Protein AF-A0A3D0U0F4-F1 (afdb_monomer_lite)

Structure (mmCIF, N/CA/C/O backbone):
data_AF-A0A3D0U0F4-F1
#
_entry.id   AF-A0A3D0U0F4-F1
#
loop_
_atom_site.group_PDB
_atom_site.id
_atom_site.type_symbol
_atom_site.label_atom_id
_atom_site.label_alt_id
_atom_site.label_comp_id
_atom_site.label_asym_id
_atom_site.label_entity_id
_atom_site.label_seq_id
_atom_site.pdbx_PDB_ins_code
_atom_site.Cartn_x
_atom_site.Cartn_y
_atom_site.Cartn_z
_atom_site.occupancy
_atom_site.B_iso_or_equiv
_atom_site.auth_seq_id
_atom_site.auth_comp_id
_atom_site.auth_asym_id
_atom_site.auth_atom_id
_atom_site.pdbx_PDB_model_num
ATOM 1 N N . ASP A 1 1 ? 2.449 13.865 18.536 1.00 45.78 1 ASP A N 1
ATOM 2 C CA . ASP A 1 1 ? 2.762 13.194 17.267 1.00 45.78 1 ASP A CA 1
ATOM 3 C C . ASP A 1 1 ? 2.079 11.833 17.270 1.00 45.78 1 ASP A C 1
ATOM 5 O O . ASP A 1 1 ? 2.644 10.848 17.721 1.00 45.78 1 ASP A O 1
ATOM 9 N N . THR A 1 2 ? 0.795 11.806 16.925 1.00 40.06 2 THR A N 1
ATOM 10 C CA . THR A 1 2 ? -0.008 10.579 16.853 1.00 40.06 2 THR A CA 1
ATOM 11 C C . THR A 1 2 ? -0.044 10.159 15.394 1.00 40.06 2 THR A C 1
ATOM 13 O O . THR A 1 2 ? -0.954 10.530 14.654 1.00 40.06 2 THR A O 1
ATOM 16 N N . THR A 1 3 ? 0.991 9.447 14.948 1.00 55.44 3 THR A N 1
ATOM 17 C CA . THR A 1 3 ? 0.914 8.709 13.684 1.00 55.44 3 THR A CA 1
ATOM 18 C C . THR A 1 3 ? -0.137 7.620 13.899 1.00 55.44 3 THR A C 1
ATOM 20 O O . THR A 1 3 ? 0.185 6.589 14.477 1.00 55.44 3 THR A O 1
ATOM 23 N N . GLY A 1 4 ? -1.399 7.905 13.557 1.00 61.59 4 GLY A N 1
ATOM 24 C CA . GLY A 1 4 ? -2.526 7.005 13.807 1.00 61.59 4 GLY A CA 1
ATOM 25 C C . GLY A 1 4 ? -2.240 5.642 13.198 1.00 61.59 4 GLY A C 1
ATOM 26 O O . GLY A 1 4 ? -1.997 5.536 11.997 1.00 61.59 4 GLY A O 1
ATOM 27 N N . THR A 1 5 ? -2.191 4.617 14.038 1.00 71.25 5 THR A N 1
ATOM 28 C CA . THR A 1 5 ? -1.951 3.245 13.594 1.00 71.25 5 THR A CA 1
ATOM 29 C C . THR A 1 5 ? -3.268 2.661 13.099 1.00 71.25 5 THR A C 1
ATOM 31 O O . THR A 1 5 ? -4.322 2.931 13.673 1.00 71.25 5 THR A O 1
ATOM 34 N N . ALA A 1 6 ? -3.252 1.855 12.034 1.00 74.00 6 ALA A N 1
ATOM 35 C CA . ALA A 1 6 ? -4.491 1.279 11.502 1.00 74.00 6 ALA A CA 1
ATOM 36 C C . ALA A 1 6 ? -5.227 0.437 12.564 1.00 74.00 6 ALA A C 1
ATOM 38 O O . ALA A 1 6 ? -6.453 0.404 12.588 1.00 74.00 6 ALA A O 1
ATOM 39 N N . GLY A 1 7 ? -4.479 -0.173 13.492 1.00 67.50 7 GLY A N 1
ATOM 40 C CA . GLY A 1 7 ? -5.028 -0.942 14.611 1.00 67.50 7 GLY A CA 1
ATOM 41 C C . GLY A 1 7 ? -5.848 -0.130 15.623 1.00 67.50 7 GLY A C 1
ATOM 42 O O . GLY A 1 7 ? -6.631 -0.718 16.363 1.00 67.50 7 GLY A O 1
ATOM 43 N N . GLU A 1 8 ? -5.726 1.200 15.654 1.00 76.00 8 GLU A N 1
ATOM 44 C CA . GLU A 1 8 ? -6.506 2.065 16.555 1.00 76.00 8 GLU A CA 1
ATOM 45 C C . GLU A 1 8 ? -7.902 2.401 16.007 1.00 76.00 8 GLU A C 1
ATOM 47 O O . GLU A 1 8 ? -8.752 2.887 16.751 1.00 76.00 8 GLU A O 1
ATOM 52 N N . LEU A 1 9 ? -8.184 2.105 14.731 1.00 75.88 9 LEU A N 1
ATOM 53 C CA . LEU A 1 9 ? -9.481 2.387 14.102 1.00 75.88 9 LEU A CA 1
ATOM 54 C C . LEU A 1 9 ? -10.560 1.329 14.411 1.00 75.88 9 LEU A C 1
ATOM 56 O O . LEU A 1 9 ? -11.627 1.308 13.789 1.00 75.88 9 LEU A O 1
ATOM 60 N N . GLY A 1 10 ? -10.303 0.435 15.368 1.00 76.75 10 GLY A N 1
ATOM 61 C CA . GLY A 1 10 ? -11.213 -0.647 15.729 1.00 76.75 10 GLY A CA 1
ATOM 62 C C . GLY A 1 10 ? -11.398 -1.632 14.573 1.00 76.75 10 GLY A C 1
ATOM 63 O O . GLY A 1 10 ? -10.451 -2.290 14.161 1.00 76.75 10 GLY A O 1
ATOM 64 N N . ALA A 1 11 ? -12.625 -1.755 14.058 1.00 81.69 11 ALA A N 1
ATOM 65 C CA . ALA A 1 11 ? -12.945 -2.674 12.960 1.00 81.69 11 ALA A CA 1
ATOM 66 C C . ALA A 1 11 ? -12.589 -2.134 11.559 1.00 81.69 11 ALA A C 1
ATOM 68 O O . ALA A 1 11 ? -12.781 -2.843 10.572 1.00 81.69 11 ALA A O 1
ATOM 69 N N . ALA A 1 12 ? -12.131 -0.883 11.441 1.00 86.69 12 ALA A N 1
ATOM 70 C CA . ALA A 1 12 ? -11.813 -0.301 10.142 1.00 86.69 12 ALA A CA 1
ATOM 71 C C . ALA A 1 12 ? -10.414 -0.712 9.661 1.00 86.69 12 ALA A C 1
ATOM 73 O O . ALA A 1 12 ? -9.462 -0.775 10.434 1.00 86.69 12 ALA A O 1
ATOM 74 N N . VAL A 1 13 ? -10.293 -0.945 8.353 1.00 90.25 13 VAL A N 1
ATOM 75 C CA . VAL A 1 13 ? -9.027 -1.278 7.690 1.00 90.25 13 VAL A CA 1
ATOM 76 C C . VAL A 1 13 ? -8.542 -0.067 6.905 1.00 90.25 13 VAL A C 1
ATOM 78 O O . VAL A 1 13 ? -9.301 0.533 6.143 1.00 90.25 13 VAL A O 1
ATOM 81 N N . VAL A 1 14 ? -7.264 0.277 7.063 1.00 93.38 14 VAL A N 1
ATOM 82 C CA . VAL A 1 14 ? -6.610 1.285 6.223 1.00 93.38 14 VAL A CA 1
ATOM 83 C C . VAL A 1 14 ? -6.140 0.621 4.937 1.00 93.38 14 VAL A C 1
ATOM 85 O O . VAL A 1 14 ? -5.347 -0.320 4.974 1.00 93.38 14 VAL A O 1
ATOM 88 N N . ILE A 1 15 ? -6.608 1.137 3.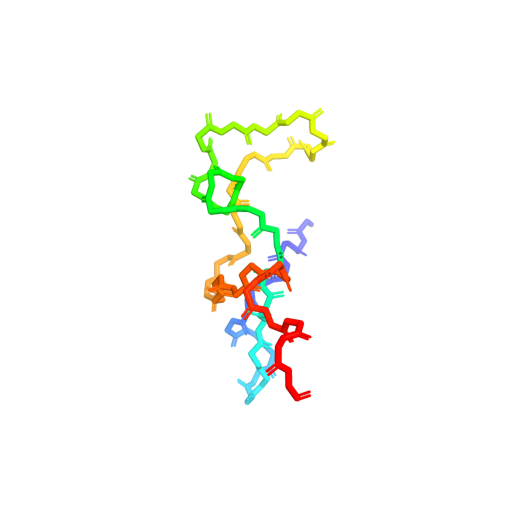803 1.00 94.69 15 ILE A N 1
ATOM 89 C CA . ILE A 1 15 ? -6.154 0.712 2.480 1.00 94.69 15 ILE A CA 1
ATOM 90 C C . ILE A 1 15 ? -5.165 1.733 1.931 1.00 94.69 15 ILE A C 1
ATOM 92 O O . ILE A 1 15 ? -5.486 2.913 1.792 1.00 94.69 15 ILE A O 1
ATOM 96 N N . ASP A 1 16 ? -3.971 1.263 1.586 1.00 94.69 16 ASP A N 1
ATOM 97 C CA . ASP A 1 16 ? -2.991 2.033 0.834 1.00 94.69 16 ASP A CA 1
ATOM 98 C C . ASP A 1 16 ? -3.145 1.727 -0.659 1.00 94.69 16 ASP A C 1
ATOM 100 O O . ASP A 1 16 ? -2.785 0.643 -1.125 1.00 94.69 16 ASP A O 1
ATOM 104 N N . ALA A 1 17 ? -3.692 2.685 -1.406 1.00 96.19 17 ALA A N 1
ATOM 105 C CA . ALA A 1 17 ? -3.955 2.540 -2.835 1.00 96.19 17 ALA A CA 1
ATOM 106 C C . ALA A 1 17 ? -2.731 2.823 -3.727 1.00 96.19 17 ALA A C 1
ATOM 108 O O . ALA A 1 17 ? -2.840 2.774 -4.955 1.00 96.19 17 ALA A O 1
ATOM 109 N N . ARG A 1 18 ? -1.576 3.172 -3.144 1.00 95.56 18 ARG A N 1
ATOM 110 C CA . ARG A 1 18 ? -0.362 3.547 -3.883 1.00 95.56 18 ARG A CA 1
ATOM 111 C C . ARG A 1 18 ? 0.336 2.314 -4.476 1.00 95.56 18 ARG A C 1
ATOM 11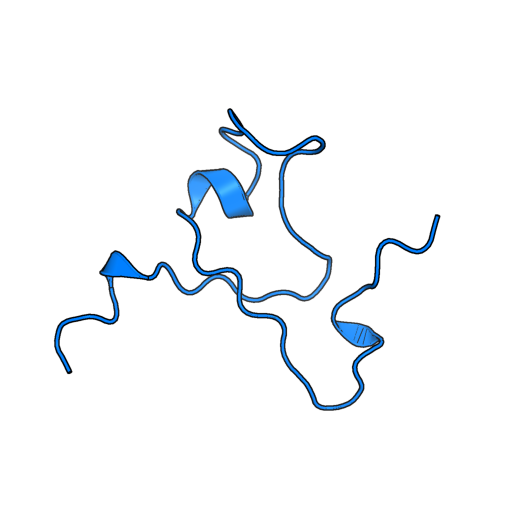3 O O . ARG A 1 18 ? -0.017 1.169 -4.195 1.00 95.56 18 ARG A O 1
ATOM 120 N N . ALA A 1 19 ? 1.349 2.566 -5.307 1.00 95.62 19 ALA A N 1
ATOM 121 C CA . ALA A 1 19 ? 2.223 1.526 -5.852 1.00 95.62 19 ALA A CA 1
ATOM 122 C C . ALA A 1 19 ? 2.942 0.742 -4.736 1.00 95.62 19 ALA A C 1
ATOM 124 O O . ALA A 1 19 ? 3.262 1.301 -3.682 1.00 95.62 19 ALA A O 1
ATOM 125 N N . ALA A 1 20 ? 3.228 -0.538 -4.981 1.00 95.81 20 ALA A N 1
ATOM 126 C CA . ALA A 1 20 ? 3.786 -1.444 -3.978 1.00 95.81 20 ALA A CA 1
ATOM 127 C C . ALA A 1 20 ? 5.181 -1.019 -3.484 1.00 95.81 20 ALA A C 1
ATOM 129 O O . ALA A 1 20 ? 5.536 -1.266 -2.333 1.00 95.81 20 ALA A O 1
ATOM 130 N N . GLU A 1 21 ? 5.979 -0.370 -4.332 1.00 96.88 21 GLU A N 1
ATOM 131 C CA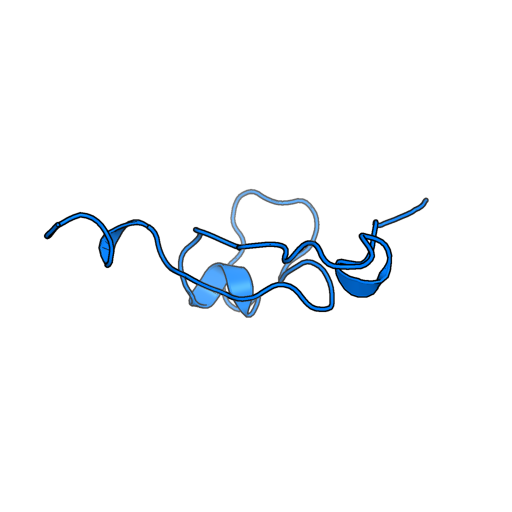 . GLU A 1 21 ? 7.302 0.165 -3.994 1.00 96.88 21 GLU A CA 1
ATOM 132 C C . GLU A 1 21 ? 7.203 1.324 -2.994 1.00 96.88 21 GLU A C 1
ATOM 134 O O . GLU A 1 21 ? 8.041 1.431 -2.101 1.00 96.88 21 GLU A O 1
ATOM 139 N N . ARG A 1 22 ? 6.151 2.152 -3.096 1.00 96.31 22 ARG A N 1
ATOM 140 C CA . ARG A 1 22 ? 5.867 3.228 -2.132 1.00 96.31 22 ARG A CA 1
ATOM 141 C C . ARG A 1 22 ? 5.399 2.652 -0.802 1.00 96.31 22 ARG A C 1
ATOM 143 O O . ARG A 1 22 ? 5.980 2.932 0.238 1.00 96.31 22 ARG A O 1
ATOM 150 N N . TYR A 1 23 ? 4.439 1.726 -0.841 1.00 96.12 23 TYR A N 1
ATOM 151 C CA . TYR A 1 23 ? 3.972 1.024 0.359 1.00 96.12 23 TYR A CA 1
ATOM 152 C C . TYR A 1 23 ? 5.118 0.356 1.142 1.00 96.12 23 TYR A C 1
ATOM 154 O O . TYR A 1 23 ? 5.181 0.465 2.367 1.00 96.12 23 TYR A O 1
ATOM 162 N N . ARG A 1 24 ? 6.060 -0.305 0.455 1.00 96.19 24 ARG A N 1
ATOM 163 C CA . ARG A 1 24 ? 7.245 -0.916 1.090 1.00 96.19 24 ARG A CA 1
ATOM 164 C C . ARG A 1 24 ? 8.298 0.102 1.535 1.00 96.19 24 ARG A C 1
ATOM 166 O O . ARG A 1 24 ? 9.110 -0.220 2.396 1.00 96.19 24 ARG A O 1
ATOM 173 N N . GLY A 1 25 ? 8.250 1.319 1.000 1.00 95.81 25 GLY A N 1
ATOM 174 C CA . GLY A 1 25 ? 9.222 2.375 1.265 1.00 95.81 25 GLY A CA 1
ATOM 175 C C . GLY A 1 25 ? 10.509 2.259 0.446 1.00 95.81 25 GLY A C 1
ATOM 176 O O . GLY A 1 25 ? 11.489 2.916 0.783 1.00 95.81 25 GLY A O 1
ATOM 177 N N . ASP A 1 26 ? 10.514 1.456 -0.623 1.00 96.62 26 ASP A N 1
ATOM 178 C CA . ASP A 1 26 ? 11.671 1.280 -1.511 1.00 96.62 26 ASP A CA 1
ATOM 179 C C . ASP A 1 26 ? 11.945 2.556 -2.330 1.00 96.62 26 ASP A C 1
ATOM 181 O O . ASP A 1 26 ? 13.094 2.901 -2.604 1.00 96.62 26 ASP A O 1
ATOM 185 N N . VAL A 1 27 ? 10.879 3.262 -2.728 1.00 95.06 27 VAL A N 1
ATOM 186 C CA . VAL A 1 27 ? 10.929 4.507 -3.510 1.00 95.06 27 VAL A CA 1
ATOM 187 C C . VAL A 1 27 ? 9.874 5.463 -2.98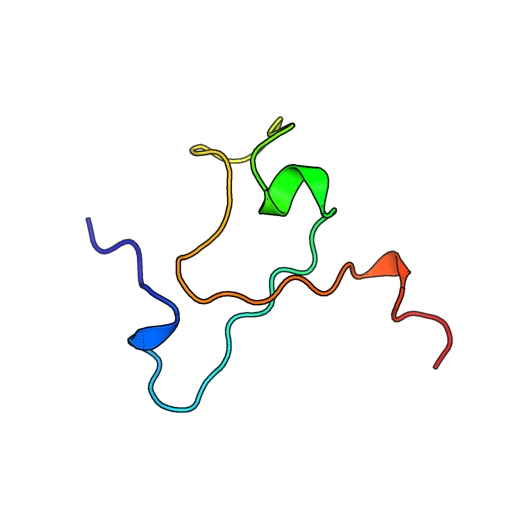3 1.00 95.06 27 VAL A C 1
ATOM 189 O O . VAL A 1 27 ? 8.688 5.184 -3.134 1.00 95.06 27 VAL A O 1
ATOM 192 N N . GLU A 1 28 ? 10.274 6.607 -2.424 1.00 90.38 28 GLU A N 1
ATOM 193 C CA . GLU A 1 28 ? 9.325 7.597 -1.898 1.00 90.38 28 GLU A CA 1
ATOM 194 C C . GLU A 1 28 ? 9.684 9.031 -2.305 1.00 90.38 28 GLU A C 1
ATOM 196 O O . GLU A 1 28 ? 10.508 9.680 -1.663 1.00 90.38 28 GLU A O 1
ATOM 201 N N . PRO A 1 29 ? 9.088 9.531 -3.405 1.00 90.00 29 PRO A N 1
ATOM 202 C CA . PRO A 1 29 ? 9.420 10.840 -3.962 1.00 90.00 29 PRO A CA 1
ATOM 203 C C . PRO A 1 29 ? 8.549 11.988 -3.426 1.00 90.00 29 PRO A C 1
ATOM 205 O O . PRO A 1 29 ? 8.830 13.141 -3.739 1.00 90.00 29 PRO A O 1
ATOM 208 N N . MET A 1 30 ? 7.466 11.693 -2.694 1.00 90.56 30 MET A N 1
ATOM 209 C CA . MET A 1 30 ? 6.450 12.688 -2.312 1.00 90.56 30 MET A CA 1
ATOM 210 C C . MET A 1 30 ? 6.229 12.812 -0.802 1.00 90.56 30 MET A C 1
ATOM 212 O O . MET A 1 30 ? 6.100 13.930 -0.306 1.00 90.56 30 MET A O 1
ATOM 216 N N . ASP A 1 31 ? 6.160 11.697 -0.073 1.00 87.56 31 ASP A N 1
ATOM 217 C CA . ASP A 1 31 ? 5.764 11.705 1.337 1.00 87.56 31 ASP A CA 1
ATOM 218 C C . ASP A 1 31 ? 6.958 11.946 2.274 1.00 87.56 31 ASP A C 1
ATOM 220 O O . ASP A 1 31 ? 8.096 11.588 1.979 1.00 87.56 31 ASP A O 1
ATOM 224 N N . ALA A 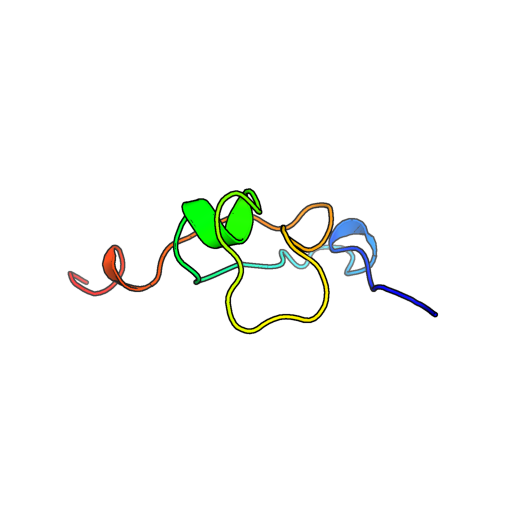1 32 ? 6.699 12.538 3.443 1.00 88.69 32 ALA A N 1
ATOM 225 C CA . ALA A 1 32 ? 7.750 12.932 4.389 1.00 88.69 32 ALA A CA 1
ATOM 226 C C . ALA A 1 32 ? 8.519 11.750 5.012 1.00 88.69 32 ALA A C 1
ATOM 228 O O . ALA A 1 32 ? 9.642 11.923 5.484 1.00 88.69 32 ALA A O 1
ATOM 229 N N . ARG A 1 33 ? 7.908 10.562 5.070 1.00 89.88 33 ARG A N 1
ATOM 230 C CA . ARG A 1 33 ? 8.526 9.333 5.580 1.00 89.88 33 ARG A CA 1
ATOM 231 C C . ARG A 1 33 ? 8.196 8.180 4.644 1.00 89.88 33 A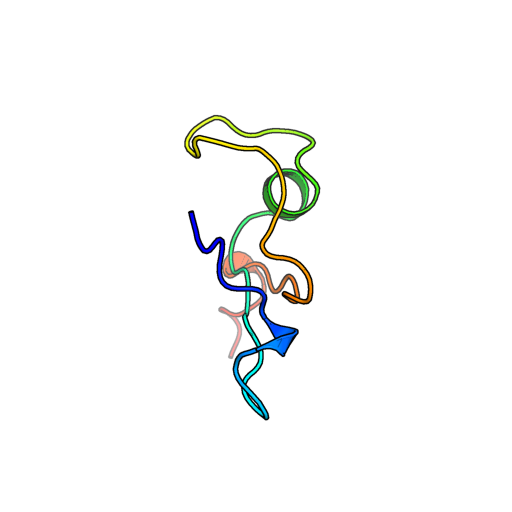RG A C 1
ATOM 233 O O . ARG A 1 33 ? 7.028 8.064 4.270 1.00 89.88 33 ARG A O 1
ATOM 240 N N . PRO A 1 34 ? 9.175 7.323 4.308 1.00 94.00 34 PRO A N 1
ATOM 241 C CA . PRO A 1 34 ? 8.902 6.195 3.449 1.00 94.00 34 PRO A CA 1
ATOM 242 C C . PRO A 1 34 ? 8.120 5.087 4.157 1.00 94.00 34 PRO A C 1
ATOM 244 O O . PRO A 1 34 ? 8.208 4.939 5.378 1.00 94.00 34 PRO A O 1
ATOM 247 N N . GLY A 1 35 ? 7.395 4.287 3.375 1.00 94.44 35 GLY A N 1
ATOM 248 C CA . GLY A 1 35 ? 6.630 3.140 3.857 1.00 94.44 35 GLY A CA 1
ATOM 249 C C . GLY A 1 35 ? 5.139 3.440 3.995 1.00 94.44 35 GLY A C 1
ATOM 250 O O . GLY A 1 35 ? 4.571 4.235 3.247 1.00 94.44 35 GLY A O 1
ATOM 251 N N . HIS A 1 36 ? 4.487 2.783 4.951 1.00 93.12 36 HIS A N 1
ATOM 252 C CA . HIS A 1 36 ? 3.038 2.844 5.139 1.00 93.12 36 HIS A CA 1
ATOM 253 C C . HIS A 1 36 ? 2.654 2.935 6.617 1.00 93.12 36 HIS A C 1
ATOM 255 O O . HIS A 1 36 ? 3.464 2.722 7.521 1.00 93.12 36 HIS A O 1
ATOM 261 N N . ILE A 1 37 ? 1.381 3.249 6.858 1.00 91.94 37 ILE A N 1
ATOM 262 C CA . ILE A 1 37 ? 0.796 3.255 8.199 1.00 91.94 37 ILE A CA 1
ATOM 263 C C . ILE A 1 37 ? 0.810 1.822 8.754 1.00 91.94 37 ILE A C 1
ATOM 265 O O . ILE A 1 37 ? 0.278 0.931 8.091 1.00 91.94 37 ILE A O 1
ATOM 269 N N . PRO A 1 38 ? 1.341 1.572 9.965 1.00 90.19 38 PRO A N 1
ATOM 270 C CA . PRO A 1 38 ? 1.334 0.240 10.562 1.00 90.19 38 PRO A CA 1
ATOM 271 C C . PRO A 1 38 ? -0.063 -0.396 10.566 1.00 90.19 38 PRO A C 1
ATOM 273 O O . PRO A 1 38 ? -1.015 0.196 11.078 1.00 90.19 38 PRO A O 1
ATOM 276 N N . GLY A 1 39 ? -0.170 -1.601 9.996 1.00 90.62 39 GLY A N 1
ATOM 277 C CA . GLY A 1 39 ? -1.419 -2.364 9.873 1.00 90.62 39 GLY A CA 1
ATOM 278 C C . GLY A 1 39 ? -2.268 -2.045 8.635 1.00 90.62 39 GLY A C 1
ATOM 279 O O . GLY A 1 39 ? -3.324 -2.650 8.468 1.00 90.62 39 GLY A O 1
ATOM 280 N N . ALA A 1 40 ? -1.838 -1.122 7.770 1.00 94.12 40 ALA A N 1
ATOM 281 C CA . ALA A 1 40 ? -2.486 -0.905 6.480 1.00 94.12 40 ALA A CA 1
ATOM 282 C C . ALA A 1 40 ? -2.293 -2.102 5.533 1.00 94.12 40 ALA A C 1
ATOM 284 O O . ALA A 1 40 ? -1.331 -2.857 5.654 1.00 94.12 40 ALA A O 1
ATOM 285 N N . VAL A 1 41 ? -3.198 -2.244 4.562 1.00 94.94 41 VAL A N 1
ATOM 286 C CA . VAL A 1 41 ? -3.125 -3.245 3.487 1.00 94.94 41 VAL A CA 1
ATOM 287 C C . VAL A 1 41 ? -2.930 -2.532 2.152 1.00 94.94 41 VAL A C 1
ATOM 289 O O . VAL A 1 41 ? -3.634 -1.566 1.857 1.00 94.94 41 VAL A O 1
ATOM 292 N N . ASN A 1 42 ? -1.993 -3.003 1.327 1.00 96.25 42 ASN A N 1
ATOM 293 C CA . ASN A 1 42 ? -1.765 -2.432 0.000 1.00 96.25 42 ASN A CA 1
ATOM 294 C C . ASN A 1 42 ? -2.721 -3.024 -1.043 1.00 96.25 42 ASN A C 1
ATOM 296 O O . ASN A 1 42 ? -2.722 -4.234 -1.258 1.00 96.25 42 ASN A O 1
ATOM 300 N N . LEU A 1 43 ? -3.492 -2.163 -1.713 1.00 95.94 43 LEU A N 1
ATOM 301 C CA . LEU A 1 43 ? -4.349 -2.509 -2.852 1.00 95.94 43 LEU A CA 1
ATOM 302 C C . LEU A 1 43 ? -4.152 -1.464 -3.962 1.00 95.94 43 LEU A C 1
ATOM 304 O O . LEU A 1 43 ? -4.901 -0.485 -4.008 1.00 95.94 43 LEU A O 1
ATOM 308 N N . PRO A 1 44 ? -3.145 -1.635 -4.841 1.00 95.81 44 PRO A N 1
ATOM 309 C CA . PRO A 1 44 ? -2.831 -0.657 -5.878 1.00 95.81 44 PRO A CA 1
ATOM 310 C C . PRO A 1 44 ? -4.041 -0.337 -6.760 1.00 95.81 44 PRO A C 1
ATOM 312 O O . PRO A 1 44 ? -4.666 -1.232 -7.330 1.00 95.81 44 PRO A O 1
ATOM 315 N N . TRP A 1 45 ? -4.364 0.952 -6.884 1.00 94.25 45 TRP A N 1
ATOM 316 C CA . TRP A 1 45 ? -5.584 1.410 -7.563 1.00 94.25 45 TRP A CA 1
ATOM 317 C C . TRP A 1 45 ? -5.705 0.921 -9.013 1.00 94.25 45 TRP A C 1
ATOM 319 O O . TRP A 1 45 ? -6.807 0.672 -9.491 1.00 94.25 45 TRP A O 1
ATOM 329 N N . ASN A 1 46 ? -4.578 0.769 -9.709 1.00 92.44 46 ASN A N 1
ATOM 330 C CA . ASN A 1 46 ? -4.526 0.386 -11.116 1.00 92.44 46 ASN A CA 1
ATOM 331 C C . ASN A 1 46 ? -4.969 -1.064 -11.368 1.00 92.44 46 ASN A C 1
ATOM 333 O O . ASN A 1 46 ? -5.354 -1.371 -12.488 1.00 92.44 46 ASN A O 1
ATOM 337 N N . GLY A 1 47 ? -4.937 -1.935 -10.354 1.00 88.69 47 GLY A N 1
ATOM 338 C CA . GLY A 1 47 ? -5.455 -3.305 -10.448 1.00 88.69 47 GLY A CA 1
ATOM 339 C C . GLY A 1 47 ? -6.965 -3.427 -10.217 1.00 88.69 47 GLY A C 1
ATOM 340 O O . GLY A 1 47 ? -7.498 -4.527 -10.308 1.00 88.69 47 GLY A O 1
ATOM 341 N N . ASN A 1 48 ? -7.654 -2.323 -9.904 1.00 86.00 48 ASN A N 1
ATOM 342 C CA . ASN A 1 48 ? -9.053 -2.329 -9.460 1.00 86.00 48 ASN A CA 1
ATOM 343 C C . ASN A 1 48 ? -10.028 -1.739 -10.494 1.00 86.00 48 ASN A C 1
ATOM 345 O O . ASN A 1 48 ? -11.188 -1.499 -10.168 1.00 86.00 48 ASN A O 1
ATOM 349 N N . LEU A 1 49 ? -9.562 -1.433 -11.706 1.00 87.56 49 LEU A N 1
ATOM 350 C CA . LEU A 1 49 ? -10.344 -0.694 -12.705 1.00 87.56 49 LEU A CA 1
ATOM 351 C C . LEU A 1 49 ? -11.141 -1.585 -13.666 1.00 87.56 49 LEU A C 1
ATOM 353 O O . LEU A 1 49 ? -11.947 -1.060 -14.428 1.00 87.56 49 LEU A O 1
ATOM 357 N N . ASP A 1 50 ? -10.954 -2.903 -13.609 1.00 81.25 50 ASP A N 1
ATOM 358 C CA . ASP A 1 50 ? -11.562 -3.873 -14.531 1.00 81.25 50 ASP A CA 1
ATOM 359 C C . ASP A 1 50 ? -12.895 -4.459 -14.004 1.00 81.25 50 ASP A C 1
ATOM 361 O O . ASP A 1 50 ? -13.188 -5.635 -14.223 1.00 81.25 50 ASP A O 1
ATOM 365 N N . ALA A 1 51 ? -13.671 -3.664 -13.257 1.00 64.44 51 ALA A N 1
ATOM 366 C CA . ALA A 1 51 ? -14.904 -4.091 -12.578 1.00 64.44 51 ALA A CA 1
ATOM 367 C C . ALA A 1 51 ? -16.155 -4.084 -13.473 1.00 64.44 51 ALA A C 1
ATOM 369 O O . ALA A 1 51 ? -16.319 -3.134 -14.275 1.00 64.44 51 ALA A O 1
#

Foldseek 3Di:
DCLDAQVVVPPDAAEDQDDPCQQCQVDDDDDPGGHDHHRHDYDHVVVVPPD

Secondary structure (DSSP, 8-state):
-----GGGGTT---EE-S-HHHHHTS--SSSSSSS--TT-EE--GGGS---

pLDDT: mean 86.37, std 13.27, range [40.06, 96.88]

Sequence (51 aa):
DTTGTAGELGAAVVIDARAAERYRGDVEPMDARPGHIPGAVNLPWNGNLDA

Radius of gyration: 12.03 Å; chains: 1; bounding box: 27×17×32 Å